Protein AF-A0A420HF75-F1 (afdb_monomer)

pLDDT: mean 73.44, std 20.11, range [29.19, 96.12]

Structure (mmCIF, N/CA/C/O backbone):
data_AF-A0A420HF75-F1
#
_entry.id   AF-A0A420HF75-F1
#
loop_
_atom_site.group_PDB
_atom_site.id
_atom_site.type_symbol
_atom_site.label_atom_id
_atom_site.label_alt_id
_atom_site.label_comp_id
_atom_site.label_asym_id
_atom_site.label_entity_id
_atom_site.label_seq_id
_atom_site.pdbx_PDB_ins_code
_atom_site.Cartn_x
_atom_site.Cartn_y
_atom_site.Cartn_z
_atom_site.occupancy
_atom_site.B_iso_or_equiv
_atom_site.auth_seq_id
_atom_site.auth_comp_id
_atom_site.auth_asym_id
_atom_site.auth_atom_id
_atom_site.pdbx_PDB_model_num
ATOM 1 N N . MET A 1 1 ? 17.056 7.155 -29.546 1.00 29.19 1 MET A N 1
ATOM 2 C CA . MET A 1 1 ? 16.055 6.313 -30.231 1.00 29.19 1 MET A CA 1
ATOM 3 C C . MET A 1 1 ? 15.704 5.132 -29.351 1.00 29.19 1 MET A C 1
ATOM 5 O O . MET A 1 1 ? 16.517 4.229 -29.174 1.00 29.19 1 MET A O 1
ATOM 9 N N . TYR A 1 2 ? 14.489 5.170 -28.803 1.00 43.47 2 TYR A N 1
ATOM 10 C CA . TYR A 1 2 ? 13.746 3.962 -28.470 1.00 43.47 2 TYR A CA 1
ATOM 11 C C . TYR A 1 2 ? 13.801 3.041 -29.688 1.00 43.47 2 TYR A C 1
ATOM 13 O O . TYR A 1 2 ? 13.452 3.440 -30.795 1.00 43.47 2 TYR A O 1
ATOM 21 N N . SER A 1 3 ? 14.352 1.855 -29.504 1.00 33.00 3 SER A N 1
ATOM 22 C CA . SER A 1 3 ? 14.443 0.844 -30.545 1.00 33.00 3 SER A CA 1
ATOM 23 C C . SER A 1 3 ? 14.435 -0.510 -29.860 1.00 33.00 3 SER A C 1
ATOM 25 O O . SER A 1 3 ? 14.738 -0.618 -28.669 1.00 33.00 3 SER A O 1
ATOM 27 N N . ASN A 1 4 ? 14.130 -1.554 -30.616 1.00 34.66 4 ASN A N 1
ATOM 28 C CA . ASN A 1 4 ? 14.151 -2.959 -30.212 1.00 34.66 4 ASN A CA 1
ATOM 29 C C . ASN A 1 4 ? 15.495 -3.457 -29.606 1.00 34.66 4 ASN A C 1
ATOM 31 O O . ASN A 1 4 ? 15.665 -4.653 -29.392 1.00 34.66 4 ASN A O 1
ATOM 35 N N . GLY A 1 5 ? 16.441 -2.568 -29.287 1.00 33.97 5 GLY A N 1
ATOM 36 C CA . GLY A 1 5 ? 17.694 -2.835 -28.593 1.00 33.97 5 GLY A CA 1
ATOM 37 C C . GLY A 1 5 ? 17.603 -2.986 -27.070 1.00 33.97 5 GLY A C 1
ATOM 38 O O . GLY A 1 5 ? 18.490 -3.615 -26.515 1.00 33.97 5 GLY A O 1
ATOM 39 N N . PHE A 1 6 ? 16.573 -2.494 -26.365 1.00 38.62 6 PHE A N 1
ATOM 40 C CA . PHE A 1 6 ? 16.555 -2.566 -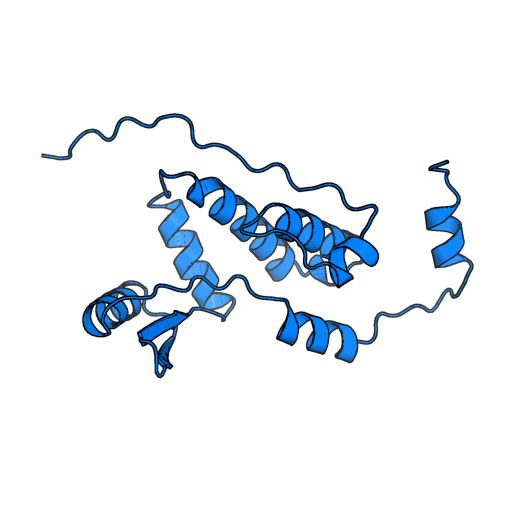24.883 1.00 38.62 6 PHE A CA 1
ATOM 41 C C . PHE A 1 6 ? 16.225 -3.967 -24.330 1.00 38.62 6 PHE A C 1
ATOM 43 O O . PHE A 1 6 ? 16.812 -4.403 -23.343 1.00 38.62 6 PHE A O 1
ATOM 50 N N . ARG A 1 7 ? 15.328 -4.710 -24.996 1.00 36.31 7 ARG A N 1
ATOM 51 C CA . ARG A 1 7 ? 15.017 -6.112 -24.651 1.00 36.31 7 ARG A CA 1
ATOM 52 C C . ARG A 1 7 ? 16.126 -7.075 -25.074 1.00 36.31 7 ARG A C 1
ATOM 54 O O . ARG A 1 7 ? 16.422 -7.990 -24.319 1.00 36.31 7 ARG A O 1
ATOM 61 N N . LYS A 1 8 ? 16.773 -6.823 -26.219 1.00 38.69 8 LYS A N 1
ATOM 62 C CA . LYS A 1 8 ? 17.954 -7.578 -26.656 1.00 38.69 8 LYS A CA 1
ATOM 63 C C . LYS A 1 8 ? 19.139 -7.362 -25.710 1.00 38.69 8 LYS A C 1
ATOM 65 O O . LYS A 1 8 ? 19.681 -8.339 -25.215 1.00 38.69 8 LYS A O 1
ATOM 70 N N . LYS A 1 9 ? 19.439 -6.116 -25.315 1.00 42.12 9 LYS A N 1
ATOM 71 C CA . LYS A 1 9 ? 20.575 -5.813 -24.421 1.00 42.12 9 LYS A CA 1
ATOM 72 C C . LYS A 1 9 ? 20.503 -6.463 -23.037 1.00 42.12 9 LYS A C 1
ATOM 74 O O . LYS A 1 9 ? 21.548 -6.748 -22.470 1.00 42.12 9 LYS A O 1
ATOM 79 N N . LEU A 1 10 ? 19.311 -6.678 -22.476 1.00 40.00 10 LEU A N 1
ATOM 80 C CA . LEU A 1 10 ? 19.166 -7.274 -21.140 1.00 40.00 10 LEU A CA 1
ATOM 81 C C . LEU A 1 10 ? 19.190 -8.810 -21.161 1.00 40.00 10 LEU A C 1
ATOM 83 O O . LEU A 1 10 ? 19.702 -9.408 -20.221 1.00 40.00 10 LEU A O 1
ATOM 87 N N . SER A 1 11 ? 18.698 -9.454 -22.226 1.00 40.94 11 SER A N 1
ATOM 88 C CA . SER A 1 11 ? 18.790 -10.915 -22.386 1.00 40.94 11 SER A CA 1
ATOM 89 C C . SER A 1 11 ? 20.120 -11.380 -22.989 1.00 40.94 11 SER A C 1
ATOM 91 O O . SER A 1 11 ? 20.536 -12.505 -22.739 1.00 40.94 11 SER A O 1
ATOM 93 N N . GLU A 1 12 ? 20.800 -10.531 -23.767 1.00 47.53 12 GLU A N 1
ATOM 94 C CA . GLU A 1 12 ? 22.109 -10.832 -24.371 1.00 47.53 12 GLU A CA 1
ATOM 95 C C . GLU A 1 12 ? 23.262 -10.757 -23.355 1.00 47.53 12 GLU A C 1
ATOM 97 O O . GLU A 1 12 ? 24.320 -11.326 -23.605 1.00 47.53 12 GLU A O 1
ATOM 102 N N . GLN A 1 13 ? 23.079 -10.094 -22.202 1.00 49.44 13 GLN A N 1
ATOM 103 C CA . GLN A 1 13 ? 24.154 -9.901 -21.218 1.00 49.44 13 GLN A CA 1
ATOM 104 C C . GLN A 1 13 ? 24.205 -10.908 -20.068 1.00 49.44 13 GLN A C 1
ATOM 106 O O . GLN A 1 13 ? 25.214 -10.933 -19.369 1.00 49.44 13 GLN A O 1
ATOM 111 N N . ASN A 1 14 ? 23.186 -11.745 -19.867 1.00 42.47 14 ASN A N 1
ATOM 112 C CA . ASN A 1 14 ? 23.315 -12.994 -19.112 1.00 42.47 14 ASN A CA 1
ATOM 113 C C . ASN A 1 14 ? 21.972 -13.744 -19.106 1.00 42.47 14 ASN A C 1
ATOM 115 O O . ASN A 1 14 ? 21.018 -13.258 -18.494 1.00 42.47 14 ASN A O 1
ATOM 119 N N . PRO A 1 15 ? 21.878 -14.950 -19.692 1.00 42.34 15 PRO A N 1
ATOM 120 C CA . PRO A 1 15 ? 20.646 -15.747 -19.678 1.00 42.34 15 PRO A CA 1
ATOM 121 C C . PRO A 1 15 ? 20.241 -16.233 -18.271 1.00 42.34 15 PRO A C 1
ATOM 123 O O . PRO A 1 15 ? 19.152 -16.771 -18.100 1.00 42.34 15 PRO A O 1
ATOM 126 N N . ASN A 1 16 ? 21.080 -15.988 -17.259 1.00 41.28 16 ASN A N 1
ATOM 127 C CA . ASN A 1 16 ? 20.866 -16.350 -15.857 1.00 41.28 16 ASN A CA 1
ATOM 128 C C . ASN A 1 16 ? 20.646 -15.141 -14.927 1.00 41.28 16 ASN A C 1
ATOM 130 O O . ASN A 1 16 ? 20.947 -15.229 -13.736 1.00 41.28 16 ASN A O 1
ATOM 134 N N . TYR A 1 17 ? 20.159 -13.996 -15.423 1.00 46.84 17 TYR A N 1
ATOM 135 C CA . TYR A 1 17 ? 19.894 -12.851 -14.542 1.00 46.84 17 TYR A CA 1
ATOM 136 C C . TYR A 1 17 ? 18.660 -13.095 -13.655 1.00 46.84 17 TYR A C 1
ATOM 138 O O . TYR A 1 17 ? 17.529 -12.740 -13.986 1.00 46.84 17 TYR A O 1
ATOM 146 N N . SER A 1 18 ? 18.905 -13.728 -12.512 1.00 46.44 18 SER A N 1
ATOM 147 C CA . SER A 1 18 ? 17.963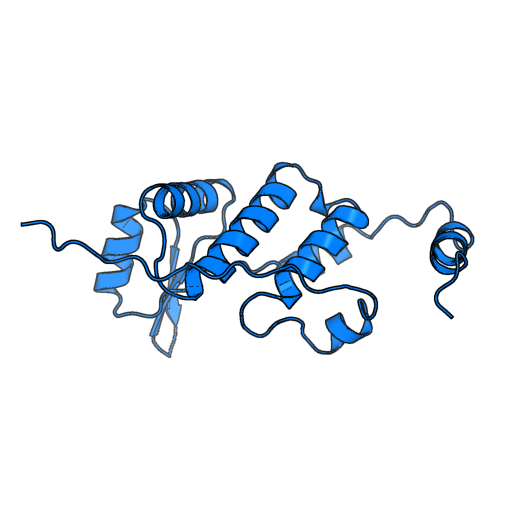 -13.891 -11.411 1.00 46.44 18 SER A CA 1
ATOM 148 C C . SER A 1 18 ? 18.117 -12.703 -10.463 1.00 46.44 18 SER A C 1
ATOM 150 O O . SER A 1 18 ? 19.208 -12.464 -9.939 1.00 46.44 18 SER A O 1
ATOM 152 N N . ILE A 1 19 ? 17.045 -11.928 -10.257 1.00 46.31 19 ILE A N 1
ATOM 153 C CA . ILE A 1 19 ? 17.032 -10.874 -9.234 1.00 46.31 19 ILE A CA 1
ATOM 154 C C . ILE A 1 19 ? 17.334 -11.538 -7.894 1.00 46.31 19 ILE A C 1
ATOM 156 O O . ILE A 1 19 ? 16.639 -12.466 -7.484 1.00 46.31 19 ILE A O 1
ATOM 160 N N . ASN A 1 20 ? 18.370 -11.046 -7.214 1.00 46.12 20 ASN A N 1
ATOM 161 C CA . ASN A 1 20 ? 18.744 -11.550 -5.904 1.00 46.12 20 ASN A CA 1
ATOM 162 C C . ASN A 1 20 ? 17.538 -11.408 -4.948 1.00 46.12 20 ASN A C 1
ATOM 164 O O . ASN A 1 20 ? 17.081 -10.282 -4.723 1.00 46.12 20 ASN A O 1
ATOM 168 N N . PRO A 1 21 ? 17.032 -12.508 -4.362 1.00 41.09 21 PRO A N 1
ATOM 169 C CA . PRO A 1 21 ? 15.897 -12.461 -3.447 1.00 41.09 21 PRO A CA 1
ATOM 170 C C . PRO A 1 21 ? 16.125 -11.528 -2.252 1.00 41.09 21 PRO A C 1
ATOM 172 O O . PRO A 1 21 ? 15.190 -10.870 -1.821 1.00 41.09 21 PRO A O 1
ATOM 175 N N . HIS A 1 22 ? 17.358 -11.385 -1.757 1.00 40.91 22 HIS A N 1
ATOM 176 C CA . HIS A 1 22 ? 17.696 -10.454 -0.675 1.00 40.91 22 HIS A CA 1
ATOM 177 C C . HIS A 1 22 ? 17.693 -8.990 -1.120 1.00 40.91 22 HIS A C 1
ATOM 179 O O . HIS A 1 22 ? 17.349 -8.123 -0.324 1.00 40.91 22 HIS A O 1
ATOM 185 N N . PHE A 1 23 ? 18.025 -8.706 -2.383 1.00 47.38 23 PHE A N 1
ATOM 186 C CA . PHE A 1 23 ? 17.862 -7.363 -2.942 1.00 47.38 23 PHE A CA 1
ATOM 187 C C . PHE A 1 23 ? 16.380 -7.014 -3.064 1.00 47.38 23 PHE A C 1
ATOM 189 O O . PHE A 1 23 ? 15.977 -5.930 -2.665 1.00 47.38 23 PHE A O 1
ATOM 196 N N . LEU A 1 24 ? 15.558 -7.947 -3.552 1.00 39.91 24 LEU A N 1
ATOM 197 C CA . LEU A 1 24 ? 14.112 -7.757 -3.640 1.00 39.91 24 LEU A CA 1
ATOM 198 C C . LEU A 1 24 ? 13.473 -7.603 -2.253 1.00 39.91 24 LEU A C 1
ATOM 200 O O . LEU A 1 24 ? 12.643 -6.720 -2.081 1.00 39.91 24 LEU A O 1
ATOM 204 N N . THR A 1 25 ? 13.888 -8.402 -1.266 1.00 39.69 25 THR A N 1
ATOM 205 C CA . THR A 1 25 ? 13.437 -8.294 0.129 1.00 39.69 25 THR A CA 1
ATOM 206 C C . THR A 1 25 ? 13.896 -6.988 0.771 1.00 39.69 25 THR A C 1
ATOM 208 O O . THR A 1 25 ? 13.075 -6.297 1.350 1.00 39.69 25 THR A O 1
ATOM 211 N N . GLY A 1 26 ? 15.159 -6.582 0.612 1.00 40.31 26 GLY A N 1
ATOM 212 C CA . GLY A 1 26 ? 15.661 -5.314 1.155 1.00 40.31 26 GLY A CA 1
ATOM 213 C C . GLY A 1 26 ? 15.039 -4.086 0.485 1.00 40.31 26 GLY A C 1
ATOM 214 O O . GLY A 1 26 ? 14.702 -3.115 1.156 1.00 40.31 26 GLY A O 1
ATOM 215 N N . PHE A 1 27 ? 14.813 -4.147 -0.829 1.00 41.69 27 PHE A N 1
ATOM 216 C CA . PHE A 1 27 ? 14.062 -3.137 -1.573 1.00 41.69 27 PHE A CA 1
ATOM 217 C C . PHE A 1 27 ? 12.596 -3.104 -1.132 1.00 41.69 27 PHE A C 1
ATOM 219 O O . PHE A 1 27 ? 12.015 -2.034 -0.978 1.00 41.69 27 PHE A O 1
ATOM 226 N N . ALA A 1 28 ? 11.998 -4.267 -0.871 1.00 40.88 28 ALA A N 1
ATOM 227 C CA . ALA A 1 28 ? 10.641 -4.347 -0.372 1.00 40.88 28 ALA A CA 1
ATOM 228 C C . ALA A 1 28 ? 10.512 -3.828 1.070 1.00 40.88 28 ALA A C 1
ATOM 230 O O . ALA A 1 28 ? 9.577 -3.087 1.347 1.00 40.88 28 ALA A O 1
ATOM 231 N N . ASP A 1 29 ? 11.455 -4.135 1.954 1.00 37.56 29 ASP A N 1
ATOM 232 C CA . ASP A 1 29 ? 11.486 -3.641 3.334 1.00 37.56 29 ASP A CA 1
ATOM 233 C C . ASP A 1 29 ? 11.756 -2.129 3.401 1.00 37.56 29 ASP A C 1
ATOM 235 O O . ASP A 1 29 ? 11.241 -1.447 4.288 1.00 37.56 29 ASP A O 1
ATOM 239 N N . ALA A 1 30 ? 12.516 -1.586 2.444 1.00 36.69 30 ALA A N 1
ATOM 240 C CA . ALA A 1 30 ? 12.770 -0.153 2.329 1.00 36.69 30 ALA A CA 1
ATOM 241 C C . ALA A 1 30 ? 11.614 0.615 1.657 1.00 36.69 30 ALA A C 1
ATOM 243 O O . ALA A 1 30 ? 11.325 1.747 2.046 1.00 36.69 30 ALA A O 1
ATOM 244 N N . GLU A 1 31 ? 10.955 0.031 0.647 1.00 36.75 31 GLU A N 1
ATOM 245 C CA . GLU A 1 31 ? 10.099 0.787 -0.281 1.00 36.75 31 GLU A CA 1
ATOM 246 C C . GLU A 1 31 ? 8.710 0.178 -0.566 1.00 36.75 31 GLU A C 1
ATOM 248 O O . GLU A 1 31 ? 7.855 0.863 -1.140 1.00 36.75 31 GLU A O 1
ATOM 253 N N . SER A 1 32 ? 8.404 -1.047 -0.109 1.00 36.12 32 SER A N 1
ATOM 254 C CA . SER A 1 32 ? 7.035 -1.606 -0.139 1.00 36.12 32 SER A CA 1
ATOM 255 C C . SER A 1 32 ? 6.205 -1.021 0.988 1.00 36.12 32 SER A C 1
ATOM 257 O O . SER A 1 32 ? 5.893 -1.662 1.988 1.00 36.12 32 SER A O 1
ATOM 259 N N . SER A 1 33 ? 5.814 0.229 0.820 1.00 42.09 33 SER A N 1
ATOM 260 C CA . SER A 1 33 ? 4.914 0.881 1.746 1.00 42.09 33 SER A CA 1
ATOM 261 C C . SER A 1 33 ? 3.701 1.384 0.991 1.00 42.09 33 SER A C 1
ATOM 263 O O . SER A 1 33 ? 3.691 2.463 0.401 1.00 42.09 33 SER A O 1
ATOM 265 N N . PHE A 1 34 ? 2.639 0.589 1.055 1.00 48.50 34 PHE A N 1
ATOM 266 C CA . PHE A 1 34 ? 1.300 1.147 1.052 1.00 48.50 34 PHE A CA 1
ATOM 267 C C . PHE A 1 34 ? 0.857 1.287 2.494 1.00 48.50 34 PHE A C 1
ATOM 269 O O . PHE A 1 34 ? 0.102 0.484 3.038 1.00 48.50 34 PHE A O 1
ATOM 276 N N . VAL A 1 35 ? 1.412 2.293 3.149 1.00 50.62 35 VAL A N 1
ATOM 277 C CA . VAL A 1 35 ? 1.031 2.617 4.510 1.00 50.62 35 VAL A CA 1
ATOM 278 C C . VAL A 1 35 ? -0.188 3.523 4.453 1.00 50.62 35 VAL A C 1
ATOM 280 O O . VAL A 1 35 ? -0.107 4.699 4.100 1.00 50.62 35 VAL A O 1
ATOM 283 N N . LEU A 1 36 ? -1.336 2.968 4.840 1.00 49.72 36 LEU A N 1
ATOM 284 C CA . LEU A 1 36 ? -2.401 3.785 5.398 1.00 49.72 36 LEU A CA 1
ATOM 285 C C . LEU A 1 36 ? -1.961 4.158 6.816 1.00 49.72 36 LEU A C 1
ATOM 287 O O . LEU A 1 36 ? -2.109 3.353 7.731 1.00 49.72 36 LEU A O 1
ATOM 291 N N . SER A 1 37 ? -1.374 5.345 6.969 1.00 56.94 37 SER A N 1
ATOM 292 C CA . SER A 1 37 ? -1.109 5.943 8.279 1.00 56.94 37 SER A CA 1
ATOM 293 C C . SER A 1 37 ? -2.163 7.004 8.560 1.00 56.94 37 SER A C 1
ATOM 295 O O . SER A 1 37 ? -2.413 7.893 7.740 1.00 56.94 37 SER A O 1
ATOM 297 N N . ILE A 1 38 ? -2.813 6.878 9.712 1.00 58.28 38 ILE A N 1
ATOM 298 C CA . ILE A 1 38 ? -3.717 7.889 10.251 1.00 58.28 38 ILE A CA 1
ATOM 299 C C . ILE A 1 38 ? -3.051 8.436 11.506 1.00 58.28 38 ILE A C 1
ATOM 301 O O . ILE A 1 38 ? -2.867 7.701 12.476 1.00 58.28 38 ILE A O 1
ATOM 305 N N . THR A 1 39 ? -2.712 9.723 11.481 1.00 64.12 39 THR A N 1
ATOM 306 C CA . THR A 1 39 ? -2.198 10.442 12.649 1.00 64.12 39 THR A CA 1
ATOM 307 C C . THR A 1 39 ? -3.348 11.186 13.314 1.00 64.12 39 THR A C 1
ATOM 309 O O . THR A 1 39 ? -3.881 12.155 12.766 1.00 64.12 39 THR A O 1
ATOM 312 N N . LYS A 1 40 ? -3.770 10.705 14.483 1.00 63.41 40 LYS A N 1
ATOM 313 C CA . LYS A 1 40 ? -4.813 11.304 15.329 1.00 63.41 40 LYS A CA 1
ATOM 314 C C . LYS A 1 40 ? -4.487 11.052 16.800 1.00 63.41 40 LYS A C 1
ATOM 316 O O . LYS A 1 40 ? -3.532 10.347 17.114 1.00 63.41 40 LYS A O 1
ATOM 321 N N . ASN A 1 41 ? -5.290 11.634 17.693 1.00 73.88 41 ASN A N 1
ATOM 322 C CA . ASN A 1 41 ? -5.258 11.270 19.106 1.00 73.88 41 ASN A CA 1
ATOM 323 C C . ASN A 1 41 ? -5.458 9.749 19.251 1.00 73.88 41 ASN A C 1
ATOM 325 O O . ASN A 1 41 ? -6.285 9.165 18.542 1.00 73.88 41 ASN A O 1
ATOM 329 N N . LEU A 1 42 ? -4.697 9.141 20.163 1.00 82.50 42 LEU A N 1
ATOM 330 C CA . LEU A 1 42 ? -4.677 7.707 20.441 1.00 82.50 42 LEU A CA 1
ATOM 331 C C . LEU A 1 42 ? -6.080 7.098 20.567 1.00 82.50 42 LEU A C 1
ATOM 333 O O . LEU A 1 42 ? -6.343 6.079 19.937 1.00 82.50 42 LEU A O 1
ATOM 337 N N . PHE A 1 43 ? -6.998 7.770 21.267 1.00 82.62 43 PHE A N 1
ATOM 338 C CA . PHE A 1 43 ? -8.374 7.300 21.452 1.00 82.62 43 PHE A CA 1
ATOM 339 C C . PHE A 1 43 ? -9.084 7.023 20.118 1.00 82.62 43 PHE A C 1
ATOM 341 O O . PHE A 1 43 ? -9.687 5.973 19.918 1.00 82.62 43 PHE A O 1
ATOM 348 N N . VAL A 1 44 ? -8.967 7.934 19.148 1.00 78.88 44 VAL A N 1
ATOM 349 C CA . VAL A 1 44 ? -9.595 7.766 17.826 1.00 78.88 44 VAL A CA 1
ATOM 350 C C . VAL A 1 44 ? -8.959 6.604 17.063 1.00 78.88 44 VAL A C 1
ATOM 352 O O . VAL A 1 44 ? -9.652 5.857 16.374 1.00 78.88 44 VAL A O 1
ATOM 355 N N . LEU A 1 45 ? -7.642 6.434 17.182 1.00 79.00 45 LEU A N 1
ATOM 356 C CA . LEU A 1 45 ? -6.927 5.346 16.517 1.00 79.00 45 LEU A CA 1
ATOM 357 C C . LEU A 1 45 ? -7.301 3.981 17.095 1.00 79.00 45 LEU A C 1
ATOM 359 O O . LEU A 1 45 ? -7.419 3.019 16.337 1.00 79.00 45 LEU A O 1
ATOM 363 N N . GLU A 1 46 ? -7.532 3.899 18.404 1.00 85.44 46 GLU A N 1
ATOM 364 C CA . GLU A 1 46 ? -8.048 2.694 19.055 1.00 85.44 46 GLU A CA 1
ATOM 365 C C . GLU A 1 46 ? -9.441 2.340 18.541 1.00 85.44 46 GLU A C 1
ATOM 367 O O . GLU A 1 46 ? -9.666 1.193 18.158 1.00 85.44 46 GLU A O 1
ATOM 372 N N . GLN A 1 47 ? -10.338 3.321 18.405 1.00 80.81 47 GLN A N 1
ATOM 373 C CA . GLN A 1 47 ? -11.669 3.092 17.833 1.00 80.81 47 GLN A CA 1
ATOM 374 C C . GLN A 1 47 ? -11.597 2.582 16.387 1.00 80.81 47 GLN A C 1
ATOM 376 O O . GLN A 1 47 ? -12.295 1.631 16.038 1.00 80.81 47 GLN A O 1
ATOM 381 N N . ILE A 1 48 ? -10.719 3.152 15.554 1.00 78.94 48 ILE A N 1
ATOM 382 C CA . ILE A 1 48 ? -10.513 2.695 14.169 1.00 78.94 48 ILE A CA 1
ATOM 383 C C . ILE A 1 48 ? -9.968 1.265 14.140 1.00 78.94 48 ILE A C 1
ATOM 385 O O . ILE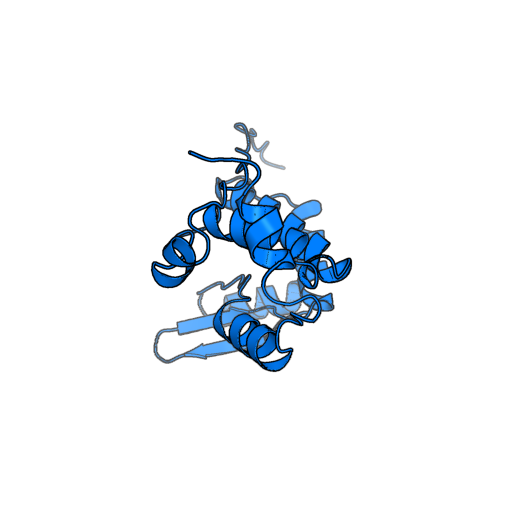 A 1 48 ? -10.474 0.425 13.394 1.00 78.94 48 ILE A O 1
ATOM 389 N N . LYS A 1 49 ? -8.950 0.971 14.957 1.00 84.19 49 LYS A N 1
ATOM 390 C CA . LYS A 1 49 ? -8.369 -0.370 15.062 1.00 84.19 49 LYS A CA 1
ATOM 391 C C . LYS A 1 49 ? -9.420 -1.390 15.504 1.00 84.19 49 LYS A C 1
ATOM 393 O O . LYS A 1 49 ? -9.486 -2.464 14.916 1.00 84.19 49 LYS A O 1
ATOM 398 N N . ASN A 1 50 ? -10.231 -1.056 16.507 1.00 88.50 50 ASN A N 1
ATOM 399 C CA . ASN A 1 50 ? -11.285 -1.926 17.026 1.00 88.50 50 ASN A CA 1
ATOM 400 C C . ASN A 1 50 ? -12.379 -2.162 15.978 1.00 88.50 50 ASN A C 1
ATOM 402 O O . ASN A 1 50 ? -12.793 -3.299 15.780 1.00 88.50 50 ASN A O 1
ATOM 406 N N . PHE A 1 51 ? -12.790 -1.115 15.259 1.00 85.19 51 PHE A N 1
ATOM 407 C CA . PHE A 1 51 ? -13.777 -1.211 14.185 1.00 85.19 51 PHE A CA 1
ATOM 408 C C . PHE A 1 51 ? -13.302 -2.096 13.022 1.00 85.19 51 PHE A C 1
ATOM 410 O O . PHE A 1 51 ? -14.056 -2.933 12.534 1.00 85.19 51 PHE A O 1
ATOM 417 N N . LEU A 1 52 ? -12.051 -1.933 12.579 1.00 79.50 52 LEU A N 1
ATOM 418 C CA . LEU A 1 52 ? -11.488 -2.726 11.482 1.00 79.50 52 LEU A CA 1
ATOM 419 C C . LEU A 1 52 ? -11.017 -4.120 11.928 1.00 79.50 52 LEU A C 1
ATOM 421 O O . LEU A 1 52 ? -10.809 -4.990 11.087 1.00 79.50 52 LEU A O 1
ATOM 425 N N . GLY A 1 53 ? -10.788 -4.336 13.225 1.00 90.69 53 GLY A N 1
ATOM 426 C CA . GLY A 1 53 ? -10.311 -5.603 13.790 1.00 90.69 53 GLY A CA 1
ATOM 427 C C . GLY A 1 53 ? -8.888 -6.004 13.372 1.00 90.69 53 GLY A C 1
ATOM 428 O O . GLY A 1 53 ? -8.458 -7.127 13.632 1.00 90.69 53 GLY A O 1
ATOM 429 N N . VAL A 1 54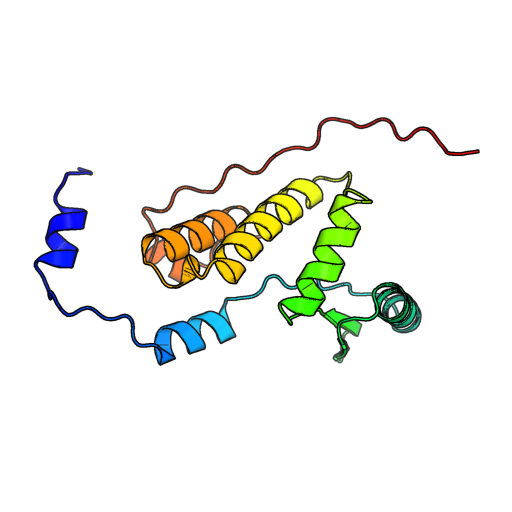 ? -8.140 -5.116 12.709 1.00 89.94 54 VAL A N 1
ATOM 430 C CA . VAL A 1 54 ? -6.801 -5.387 12.159 1.00 89.94 54 VAL A CA 1
ATOM 431 C C . VAL A 1 54 ? -5.843 -4.228 12.424 1.00 89.94 54 VAL A C 1
ATOM 433 O O . VAL A 1 54 ? -6.261 -3.131 12.783 1.00 89.94 54 VAL A O 1
ATOM 436 N N . GLY A 1 55 ? -4.545 -4.450 12.208 1.00 86.81 55 GLY A N 1
ATOM 437 C CA . GLY A 1 55 ? -3.516 -3.412 12.314 1.00 86.81 55 GLY A CA 1
ATOM 438 C C . GLY A 1 55 ? -2.951 -3.210 13.719 1.00 86.81 55 GLY A C 1
ATOM 439 O O . GLY A 1 55 ? -3.327 -3.875 14.686 1.00 86.81 55 GLY A O 1
ATOM 440 N N . LYS A 1 56 ? -1.988 -2.295 13.814 1.00 89.44 56 LYS A N 1
ATOM 441 C CA . LYS A 1 56 ? -1.277 -1.948 15.048 1.00 89.44 56 LYS A CA 1
ATOM 442 C C . LYS A 1 56 ? -1.168 -0.434 15.175 1.00 89.44 56 LYS A C 1
ATOM 444 O O . LYS A 1 56 ? -1.118 0.269 14.168 1.00 89.44 56 LYS A O 1
ATOM 449 N N . ILE A 1 57 ? -1.134 0.044 16.414 1.00 87.38 57 ILE A N 1
ATOM 450 C CA . ILE A 1 57 ? -0.879 1.449 16.726 1.00 87.38 57 ILE A CA 1
ATOM 451 C C . ILE A 1 57 ? 0.567 1.566 17.191 1.00 87.38 57 ILE A C 1
ATOM 453 O O . ILE A 1 57 ? 1.031 0.753 17.989 1.00 87.38 57 ILE A O 1
ATOM 457 N N . TYR A 1 58 ? 1.259 2.569 16.671 1.00 87.12 58 TYR A N 1
ATOM 458 C CA . TYR A 1 58 ? 2.623 2.920 17.019 1.00 87.12 58 TYR A CA 1
ATOM 459 C C . TYR A 1 58 ? 2.604 4.316 17.623 1.00 87.12 58 TYR A C 1
ATOM 461 O O . TYR A 1 58 ? 2.202 5.274 16.964 1.00 87.12 58 TYR A O 1
ATOM 469 N N . VAL A 1 59 ? 3.014 4.423 18.881 1.00 87.88 59 VAL A N 1
ATOM 470 C CA . VAL A 1 59 ? 3.180 5.713 19.551 1.00 87.88 59 VAL A CA 1
ATOM 471 C C . VAL A 1 59 ? 4.587 6.217 19.248 1.00 87.88 59 VAL A C 1
ATOM 473 O O . VAL A 1 59 ? 5.556 5.468 19.356 1.00 87.88 59 VAL A O 1
ATOM 476 N N . THR A 1 60 ? 4.691 7.469 18.825 1.00 82.25 60 THR A N 1
ATOM 477 C CA . THR A 1 60 ? 5.942 8.147 18.493 1.00 82.25 60 THR A CA 1
ATOM 478 C C . THR A 1 60 ? 6.061 9.429 19.311 1.00 82.25 60 THR A C 1
ATOM 480 O O . THR A 1 60 ? 5.097 9.901 19.911 1.00 82.25 60 THR A O 1
ATOM 483 N N . ASN A 1 61 ? 7.243 10.042 19.294 1.00 80.56 61 ASN A N 1
ATOM 484 C CA . ASN A 1 61 ? 7.489 11.297 20.011 1.00 80.56 61 ASN A CA 1
ATOM 485 C C . ASN A 1 61 ? 6.644 12.471 19.479 1.00 80.56 61 ASN A C 1
ATOM 487 O O . ASN A 1 61 ? 6.513 13.485 20.153 1.00 80.56 61 ASN A O 1
ATOM 491 N N . VAL A 1 62 ? 6.091 12.345 18.267 1.00 78.69 62 VAL A N 1
ATOM 492 C CA . VAL A 1 62 ? 5.323 13.394 17.576 1.00 78.69 62 VAL A CA 1
ATOM 493 C C . VAL A 1 62 ? 3.832 13.065 17.447 1.00 78.69 62 VAL A C 1
ATOM 495 O O . VAL A 1 62 ? 3.074 13.858 16.894 1.00 78.69 62 VAL A O 1
ATOM 498 N N . GLY A 1 63 ? 3.385 11.906 17.942 1.00 81.31 63 GLY A N 1
ATOM 499 C CA . GLY A 1 63 ? 1.982 11.512 17.886 1.00 81.31 63 GLY A CA 1
ATOM 500 C C . GLY A 1 63 ? 1.772 10.004 17.927 1.00 81.31 63 GLY A C 1
ATOM 501 O O . GLY A 1 63 ? 2.565 9.245 18.468 1.00 81.31 63 GLY A O 1
ATOM 502 N N . SER A 1 64 ? 0.657 9.545 17.374 1.00 83.38 64 SER A N 1
ATOM 503 C CA . SER A 1 64 ? 0.353 8.120 17.248 1.00 83.38 64 SER A CA 1
ATOM 504 C C . SER A 1 64 ? -0.064 7.808 15.821 1.00 83.38 64 SER A C 1
ATOM 506 O O . SER A 1 64 ? -0.694 8.631 15.158 1.00 83.38 64 SER A O 1
ATOM 508 N N . GLU A 1 65 ? 0.291 6.618 15.352 1.00 84.62 65 GLU A N 1
ATOM 509 C CA . GLU A 1 65 ? 0.016 6.159 13.998 1.00 84.62 65 GLU A CA 1
ATOM 510 C C . GLU A 1 65 ? -0.642 4.784 14.014 1.00 84.62 65 GLU A C 1
ATOM 512 O O . GLU A 1 65 ? -0.089 3.824 14.548 1.00 84.62 65 GLU A O 1
ATOM 517 N N . TYR A 1 66 ? -1.801 4.665 13.372 1.00 81.44 66 TYR A N 1
ATOM 518 C CA . TYR A 1 66 ? -2.397 3.369 13.056 1.00 81.44 66 TYR A CA 1
ATOM 519 C C . TYR A 1 66 ? -1.869 2.869 11.712 1.00 81.44 66 TYR A C 1
ATOM 521 O O . TYR A 1 66 ? -1.944 3.601 10.727 1.00 81.44 66 TYR A O 1
ATOM 529 N N . ARG A 1 67 ? -1.346 1.636 11.663 1.00 86.19 67 ARG A N 1
ATOM 530 C CA . ARG A 1 67 ? -0.782 1.030 10.448 1.00 86.19 67 ARG A CA 1
ATOM 531 C C . ARG A 1 67 ? -1.270 -0.410 10.245 1.00 86.19 67 ARG A C 1
ATOM 533 O O . ARG A 1 67 ? -1.358 -1.197 11.194 1.00 86.19 67 ARG A O 1
ATOM 540 N N . VAL A 1 68 ? -1.522 -0.780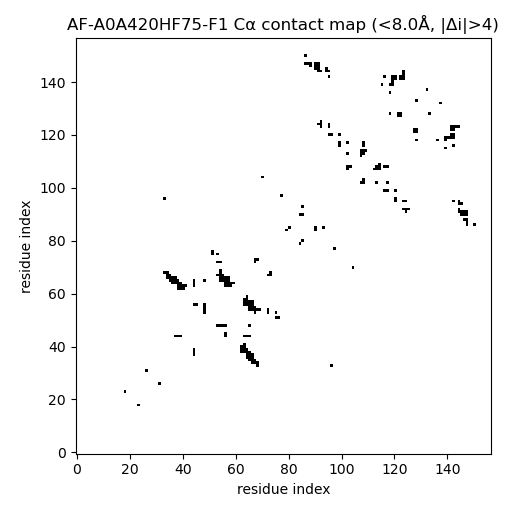 8.988 1.00 83.06 68 VAL A N 1
ATOM 541 C CA . VAL A 1 68 ? -1.897 -2.139 8.558 1.00 83.06 68 VAL A CA 1
ATOM 542 C C . VAL A 1 68 ? -0.911 -2.612 7.493 1.00 83.06 68 VAL A C 1
ATOM 544 O O . VAL A 1 68 ? -0.784 -1.973 6.456 1.00 83.06 68 VAL A O 1
ATOM 547 N N . PHE A 1 69 ? -0.229 -3.733 7.742 1.00 84.19 69 PHE A N 1
ATOM 548 C CA . PHE A 1 69 ? 0.816 -4.255 6.844 1.00 84.19 69 PHE A CA 1
ATOM 549 C C . PHE A 1 69 ? 0.544 -5.667 6.320 1.00 84.19 69 PHE A C 1
ATOM 551 O O . PHE A 1 69 ? 1.059 -6.054 5.276 1.00 84.19 69 PHE A O 1
ATOM 558 N N . SER A 1 70 ? -0.236 -6.476 7.044 1.00 87.38 70 SER A N 1
ATOM 559 C CA . SER A 1 70 ? -0.456 -7.868 6.649 1.00 87.38 70 SER A CA 1
ATOM 560 C C . SER A 1 70 ? -1.382 -7.948 5.438 1.00 87.38 70 SER A C 1
ATOM 562 O O . SER A 1 70 ? -2.384 -7.242 5.379 1.00 87.38 70 SER A O 1
ATOM 564 N N . ILE A 1 71 ? -1.109 -8.866 4.507 1.00 88.44 71 ILE A N 1
ATOM 565 C CA . ILE A 1 71 ? -1.954 -9.086 3.315 1.00 88.44 71 ILE A CA 1
ATOM 566 C C . ILE A 1 71 ? -3.420 -9.337 3.706 1.00 88.44 71 ILE A C 1
ATOM 568 O O . ILE A 1 71 ? -4.336 -8.812 3.071 1.00 88.44 71 ILE A O 1
ATOM 572 N N . LYS A 1 72 ? -3.642 -10.104 4.784 1.00 92.75 72 LYS A N 1
ATOM 573 C CA . LYS A 1 72 ? -4.979 -10.359 5.339 1.00 92.75 72 LYS A CA 1
ATOM 574 C C . LYS A 1 72 ? -5.621 -9.084 5.895 1.00 92.75 72 LYS A C 1
ATOM 576 O O . LYS A 1 72 ? -6.787 -8.833 5.626 1.00 92.75 72 LYS A O 1
ATOM 581 N N . GLY A 1 73 ? -4.868 -8.266 6.632 1.00 90.00 73 GLY A N 1
ATOM 582 C CA . GLY A 1 73 ? -5.373 -7.003 7.174 1.00 90.00 73 GLY A CA 1
ATOM 583 C C . GLY A 1 73 ? -5.682 -5.978 6.086 1.00 90.00 73 GLY A C 1
ATOM 584 O O . GLY A 1 73 ? -6.719 -5.327 6.132 1.00 90.00 73 GLY A O 1
ATOM 585 N N . LEU A 1 74 ? -4.828 -5.882 5.067 1.00 88.81 74 LEU A N 1
ATOM 586 C CA . LEU A 1 74 ? -5.055 -5.013 3.916 1.00 88.81 74 LEU A CA 1
ATOM 587 C C . LEU A 1 74 ? -6.334 -5.391 3.170 1.00 88.81 74 LEU A C 1
ATOM 589 O O . LEU A 1 74 ? -7.064 -4.493 2.765 1.00 88.81 74 LEU A O 1
ATOM 593 N N . LYS A 1 75 ? -6.661 -6.687 3.058 1.00 93.94 75 LYS A N 1
ATOM 594 C CA . LYS A 1 75 ? -7.945 -7.116 2.489 1.00 93.94 75 LYS A CA 1
ATOM 595 C C . LYS A 1 75 ? -9.135 -6.502 3.228 1.00 93.94 75 LYS A C 1
ATOM 597 O O . LYS A 1 75 ? -10.006 -5.941 2.579 1.00 93.94 75 LYS A O 1
ATOM 602 N N . VAL A 1 76 ? -9.140 -6.546 4.561 1.00 92.12 76 VAL A N 1
ATOM 603 C CA . VAL A 1 76 ? -10.227 -5.969 5.373 1.00 92.12 76 VAL A CA 1
ATOM 604 C C . VAL A 1 76 ? -10.382 -4.468 5.106 1.00 92.12 76 VAL A C 1
ATOM 606 O O . VAL A 1 76 ? -11.494 -3.977 4.926 1.00 92.12 76 VAL A O 1
ATOM 609 N N . VAL A 1 77 ? -9.265 -3.741 5.018 1.00 85.25 77 VAL A N 1
ATOM 610 C CA . VAL A 1 77 ? -9.265 -2.303 4.704 1.00 85.25 77 VAL A CA 1
ATOM 611 C C . VAL A 1 77 ? -9.789 -2.035 3.288 1.00 85.25 77 VAL A C 1
ATOM 613 O O . VAL A 1 77 ? -10.586 -1.119 3.088 1.00 85.25 77 VAL A O 1
ATOM 616 N N . LEU A 1 78 ? -9.355 -2.823 2.301 1.00 88.81 78 LEU A N 1
ATOM 617 C CA . LEU A 1 78 ? -9.797 -2.679 0.914 1.00 88.81 78 LEU A CA 1
ATOM 618 C C . LEU A 1 78 ? -11.291 -2.977 0.761 1.00 88.81 78 LEU A C 1
ATOM 620 O O . LEU A 1 78 ? -11.976 -2.189 0.116 1.00 88.81 78 LEU A O 1
ATOM 624 N N . ASP A 1 79 ? -11.785 -4.042 1.398 1.00 90.12 79 ASP A N 1
ATOM 625 C CA . ASP A 1 79 ? -13.199 -4.432 1.392 1.00 90.12 79 ASP A CA 1
ATOM 626 C C . ASP A 1 79 ? -14.076 -3.338 2.034 1.00 90.12 79 ASP A C 1
ATOM 628 O O . ASP A 1 79 ? -15.166 -3.036 1.544 1.00 90.12 79 ASP A O 1
ATOM 632 N N . HIS A 1 80 ? -13.587 -2.682 3.097 1.00 85.12 80 HIS A N 1
ATOM 633 C CA . HIS A 1 80 ? -14.271 -1.534 3.696 1.00 85.12 80 HIS A CA 1
ATOM 634 C C . HIS A 1 80 ? -14.412 -0.376 2.702 1.00 85.12 80 HIS A C 1
ATOM 636 O O . HIS A 1 80 ? -15.513 0.140 2.527 1.00 85.12 80 HIS A O 1
ATOM 642 N N . PHE A 1 81 ? -13.330 0.021 2.028 1.00 82.88 81 PHE A N 1
ATOM 643 C CA . PHE A 1 81 ? -13.374 1.124 1.061 1.00 82.88 81 PHE A CA 1
ATOM 644 C C . PHE A 1 81 ? -14.040 0.758 -0.272 1.00 82.88 81 PHE A C 1
ATOM 646 O O . PHE A 1 81 ? -14.454 1.659 -0.994 1.00 82.88 81 PHE A O 1
ATOM 653 N N . ASP A 1 82 ? -14.207 -0.525 -0.590 1.00 85.06 82 ASP A N 1
ATOM 654 C CA . ASP A 1 82 ? -15.076 -0.959 -1.688 1.00 85.06 82 ASP A CA 1
ATOM 655 C C . ASP A 1 82 ? -16.551 -0.738 -1.338 1.00 85.06 82 ASP A C 1
ATOM 657 O O . ASP A 1 82 ? -17.323 -0.246 -2.160 1.00 85.06 82 ASP A O 1
ATOM 661 N N . LYS A 1 83 ? -16.938 -1.063 -0.097 1.00 84.62 83 LYS A N 1
ATOM 662 C CA . LYS A 1 83 ? -18.306 -0.876 0.402 1.00 84.62 83 LYS A CA 1
ATOM 663 C C . LYS A 1 83 ? -18.631 0.587 0.714 1.00 84.62 83 LYS A C 1
ATOM 665 O O . LYS A 1 83 ? -19.763 1.017 0.510 1.00 84.62 83 LYS A O 1
ATOM 670 N N . PHE A 1 84 ? -17.648 1.347 1.191 1.00 78.81 84 PHE A N 1
ATOM 671 C CA . PHE A 1 84 ? -17.765 2.757 1.566 1.00 78.81 84 PHE A CA 1
ATOM 672 C C . PHE A 1 84 ? -16.694 3.595 0.843 1.00 78.81 84 PHE A C 1
ATOM 674 O O . PHE A 1 84 ? -15.675 3.970 1.433 1.00 78.81 84 PHE A O 1
ATOM 681 N N . PRO A 1 85 ? -16.889 3.883 -0.458 1.00 78.12 85 PRO A N 1
ATOM 682 C CA . PRO A 1 85 ? -15.851 4.479 -1.292 1.00 78.12 85 PRO A CA 1
ATOM 683 C C . PRO A 1 85 ? -15.461 5.899 -0.889 1.00 78.12 85 PRO A C 1
ATOM 685 O O . PRO A 1 85 ? -16.304 6.793 -0.822 1.00 78.12 85 PRO A O 1
ATOM 688 N N . LEU A 1 86 ? -14.154 6.150 -0.775 1.00 76.31 86 LEU A N 1
ATOM 689 C CA . LEU A 1 86 ? -13.590 7.492 -0.574 1.00 76.31 86 LEU A CA 1
ATOM 690 C C . LEU A 1 86 ? -14.091 8.466 -1.644 1.00 76.31 86 LEU A C 1
ATOM 692 O O . LEU A 1 86 ? -14.098 8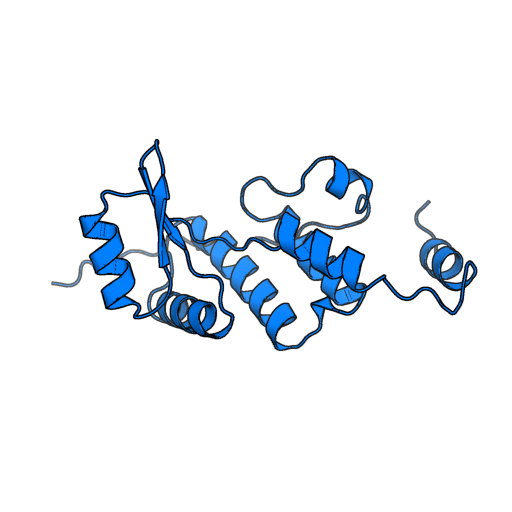.114 -2.818 1.00 76.31 86 LEU A O 1
ATOM 696 N N . ILE A 1 87 ? -14.500 9.676 -1.263 1.00 75.69 87 ILE A N 1
ATOM 697 C CA . ILE A 1 87 ? -15.126 10.649 -2.184 1.00 75.69 87 ILE A CA 1
ATOM 698 C C . ILE A 1 87 ? -14.120 11.689 -2.692 1.00 75.69 87 ILE A C 1
ATOM 700 O O . ILE A 1 87 ? -14.231 12.171 -3.814 1.00 75.69 87 ILE A O 1
ATOM 704 N N . SER A 1 88 ? -13.112 12.017 -1.884 1.00 75.62 88 SER A N 1
ATOM 705 C CA . SER A 1 88 ? -12.100 13.006 -2.248 1.00 75.62 88 SER A CA 1
ATOM 706 C C . SER A 1 88 ? -11.143 12.486 -3.322 1.00 75.62 88 SER A C 1
ATOM 708 O O . SER A 1 88 ? -11.170 11.317 -3.715 1.00 75.62 88 SER A O 1
ATOM 710 N N . GLN A 1 89 ? -10.195 13.336 -3.730 1.00 75.62 89 GLN A N 1
ATOM 711 C CA . GLN A 1 89 ? -9.109 12.938 -4.628 1.00 75.62 89 GLN A CA 1
ATOM 712 C C . GLN A 1 89 ? -8.331 11.711 -4.125 1.00 75.62 89 GLN A C 1
ATOM 714 O O . GLN A 1 89 ? -7.742 11.014 -4.944 1.00 75.62 89 GLN A O 1
ATOM 719 N N . LYS A 1 90 ? -8.371 11.397 -2.820 1.00 76.75 90 LYS A N 1
ATOM 720 C CA . LYS A 1 90 ? -7.758 10.194 -2.233 1.00 76.75 90 LYS A CA 1
ATOM 721 C C . LYS A 1 90 ? -8.300 8.885 -2.825 1.00 76.75 90 LYS A C 1
ATOM 723 O O . LYS A 1 90 ? -7.622 7.864 -2.754 1.00 76.75 90 LYS A O 1
ATOM 728 N N . TYR A 1 91 ? -9.478 8.907 -3.454 1.00 81.88 91 TYR A N 1
ATOM 729 C CA . TYR A 1 91 ? -9.992 7.767 -4.214 1.00 81.88 91 TYR A CA 1
ATOM 730 C C . TYR A 1 91 ? -9.007 7.284 -5.285 1.00 81.88 91 TYR A C 1
ATOM 732 O O . TYR A 1 91 ? -8.819 6.081 -5.429 1.00 81.88 91 TYR A O 1
ATOM 740 N N . GLY A 1 92 ? -8.343 8.204 -5.994 1.00 84.31 92 GLY A N 1
ATOM 741 C CA . GLY A 1 92 ? -7.360 7.841 -7.014 1.00 84.31 92 GLY A CA 1
ATOM 742 C C . GLY A 1 92 ? -6.191 7.045 -6.433 1.00 84.31 92 GLY A C 1
ATOM 743 O O . GLY A 1 92 ? -5.780 6.041 -7.010 1.00 84.31 92 GLY A O 1
ATOM 744 N N . ASP A 1 93 ? -5.714 7.437 -5.251 1.00 83.69 93 ASP A N 1
ATOM 745 C CA . ASP A 1 93 ? -4.619 6.744 -4.564 1.00 83.69 93 ASP A CA 1
ATOM 746 C C . ASP A 1 93 ? -5.070 5.380 -4.035 1.00 83.69 93 ASP A C 1
ATOM 748 O O . ASP A 1 93 ? -4.349 4.396 -4.176 1.00 83.69 93 ASP A O 1
ATOM 752 N N . TYR A 1 94 ? -6.288 5.298 -3.491 1.00 84.81 94 TYR A N 1
ATOM 753 C CA . TYR A 1 94 ? -6.901 4.031 -3.089 1.00 84.81 94 TYR A CA 1
ATOM 754 C C . TYR A 1 94 ? -7.051 3.066 -4.271 1.00 84.81 94 TYR A C 1
ATOM 756 O O . TYR A 1 94 ? -6.699 1.894 -4.160 1.00 84.81 94 TYR A O 1
ATOM 764 N N . PHE A 1 95 ? -7.537 3.553 -5.412 1.00 90.06 95 PHE A N 1
ATOM 765 C CA . PHE A 1 95 ? -7.733 2.737 -6.604 1.00 90.06 95 PHE A CA 1
ATOM 766 C C . PHE A 1 95 ? -6.410 2.151 -7.108 1.00 90.06 95 PHE A C 1
ATOM 768 O O . PHE A 1 95 ? -6.309 0.955 -7.383 1.00 90.06 95 PHE A O 1
ATOM 775 N N . LEU A 1 96 ? -5.373 2.985 -7.187 1.00 91.88 96 LEU A N 1
ATOM 776 C CA . LEU A 1 96 ? -4.032 2.553 -7.569 1.00 91.88 96 LEU A CA 1
ATOM 777 C C . LEU A 1 96 ? -3.428 1.596 -6.527 1.00 91.88 96 LEU A C 1
ATOM 779 O O . LEU A 1 96 ? -2.826 0.586 -6.891 1.00 91.88 96 LEU A O 1
ATOM 783 N N . PHE A 1 97 ? -3.652 1.850 -5.236 1.00 90.94 97 PHE A N 1
ATOM 784 C CA . PHE A 1 97 ? -3.238 0.941 -4.171 1.00 90.94 97 PHE A CA 1
ATOM 785 C C . PHE A 1 97 ? -3.898 -0.440 -4.301 1.00 90.94 97 PHE A C 1
ATOM 787 O O . PHE A 1 97 ? -3.216 -1.462 -4.215 1.00 90.94 97 PHE A O 1
ATOM 794 N N . LYS A 1 98 ? -5.204 -0.492 -4.573 1.00 93.56 98 LYS A N 1
ATOM 795 C CA . LYS A 1 98 ? -5.934 -1.747 -4.787 1.00 93.56 98 LYS A CA 1
ATOM 796 C C . LYS A 1 98 ? -5.357 -2.550 -5.958 1.00 93.56 98 LYS A C 1
ATOM 798 O O . LYS A 1 98 ? -5.210 -3.765 -5.840 1.00 93.56 98 LYS A O 1
ATOM 803 N N . GLN A 1 99 ? -4.965 -1.892 -7.052 1.00 95.00 99 GLN A N 1
ATOM 804 C CA . GLN A 1 99 ? -4.288 -2.561 -8.171 1.00 95.00 99 GLN A CA 1
ATOM 805 C C . GLN A 1 99 ? -2.935 -3.150 -7.758 1.00 95.00 99 GLN A C 1
ATOM 807 O O . GLN A 1 99 ? -2.615 -4.285 -8.103 1.00 95.00 99 GLN A O 1
ATOM 812 N N . ALA A 1 100 ? -2.145 -2.418 -6.973 1.00 93.94 100 ALA A N 1
ATOM 813 C CA . ALA A 1 100 ? -0.883 -2.947 -6.474 1.00 93.94 100 ALA A CA 1
ATOM 814 C C . ALA A 1 100 ? -1.079 -4.129 -5.515 1.00 93.94 100 ALA A C 1
ATOM 816 O O . ALA A 1 100 ? -0.334 -5.106 -5.582 1.00 93.94 100 ALA A O 1
ATOM 817 N N . TYR A 1 101 ? -2.115 -4.087 -4.675 1.00 93.50 101 TYR A N 1
ATOM 818 C CA . TYR A 1 101 ? -2.510 -5.226 -3.852 1.00 93.50 101 TYR A CA 1
ATOM 819 C C . TYR A 1 101 ? -2.863 -6.454 -4.706 1.00 93.50 101 TYR A C 1
ATOM 821 O O . TYR A 1 101 ? -2.438 -7.558 -4.374 1.00 93.50 101 TYR A O 1
ATOM 829 N N . GLN A 1 102 ? -3.567 -6.279 -5.830 1.00 96.12 102 GLN A N 1
ATOM 830 C CA . GLN A 1 102 ? -3.874 -7.373 -6.763 1.00 96.12 102 GLN A CA 1
ATOM 831 C C . GLN A 1 102 ? -2.600 -8.002 -7.351 1.00 96.12 102 GLN A C 1
ATOM 833 O O . GLN A 1 102 ? -2.446 -9.222 -7.327 1.00 96.12 102 GLN A O 1
ATOM 838 N N . LEU A 1 103 ? -1.638 -7.182 -7.785 1.00 93.62 103 LEU A N 1
ATOM 839 C CA . LEU A 1 103 ? -0.328 -7.657 -8.256 1.00 93.62 103 LEU A CA 1
ATOM 840 C C . LEU A 1 103 ? 0.456 -8.407 -7.162 1.00 93.62 103 LEU A C 1
ATOM 842 O O . LEU A 1 103 ? 1.227 -9.327 -7.457 1.00 93.62 103 LEU A O 1
ATOM 846 N N . LEU A 1 104 ? 0.268 -8.021 -5.896 1.00 91.31 104 LEU A N 1
ATOM 847 C CA . LEU A 1 104 ? 0.872 -8.692 -4.749 1.00 91.31 104 LEU A CA 1
ATOM 848 C C . LEU A 1 104 ? 0.267 -10.087 -4.540 1.00 91.31 104 LEU A C 1
ATOM 850 O O . LEU A 1 104 ? 1.005 -11.072 -4.538 1.00 91.31 104 LEU A O 1
ATOM 854 N N . ILE A 1 105 ? -1.060 -10.187 -4.412 1.00 94.25 105 ILE A N 1
ATOM 855 C CA . ILE A 1 105 ? -1.743 -11.467 -4.146 1.00 94.25 105 ILE A CA 1
ATOM 856 C C . ILE A 1 105 ? -1.626 -12.452 -5.314 1.00 94.25 105 ILE A C 1
ATOM 858 O O . ILE A 1 105 ? -1.511 -13.653 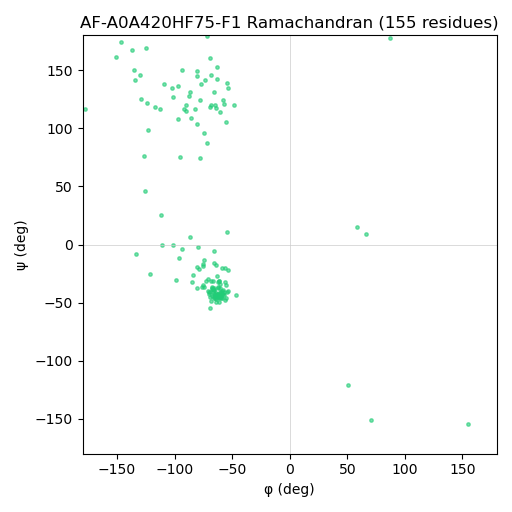-5.080 1.00 94.25 105 ILE A O 1
ATOM 862 N N . ASN A 1 106 ? -1.554 -11.950 -6.550 1.00 93.81 106 ASN A N 1
ATOM 863 C CA . ASN A 1 106 ? -1.334 -12.761 -7.750 1.00 93.81 106 ASN A CA 1
ATOM 864 C C . ASN A 1 106 ? 0.141 -13.142 -7.951 1.00 93.81 106 ASN A C 1
ATOM 866 O O . ASN A 1 106 ? 0.475 -13.824 -8.915 1.00 93.81 106 ASN A O 1
ATOM 870 N N . ARG A 1 107 ? 1.043 -12.674 -7.076 1.00 90.56 107 ARG A N 1
ATOM 871 C CA . ARG A 1 107 ? 2.503 -12.837 -7.188 1.00 90.56 107 ARG A CA 1
ATOM 872 C C . ARG A 1 107 ? 3.124 -12.267 -8.472 1.00 90.56 107 ARG A C 1
ATOM 874 O O . ARG A 1 107 ? 4.289 -12.525 -8.759 1.00 90.56 107 ARG A O 1
ATOM 881 N N . GLU A 1 108 ? 2.397 -11.428 -9.209 1.00 90.94 108 GLU A N 1
ATOM 882 C CA . GLU A 1 108 ? 2.881 -10.803 -10.446 1.00 90.94 108 GLU A CA 1
ATOM 883 C C . GLU A 1 108 ? 4.097 -9.904 -10.202 1.00 90.94 108 GLU A C 1
ATOM 885 O O . GLU A 1 108 ? 4.977 -9.823 -11.058 1.00 90.94 108 GLU A O 1
ATOM 890 N N . HIS A 1 109 ? 4.175 -9.268 -9.029 1.00 88.19 109 HIS A N 1
ATOM 891 C CA . HIS A 1 109 ? 5.299 -8.426 -8.601 1.00 88.19 109 HIS A CA 1
ATOM 892 C C . HIS A 1 109 ? 6.668 -9.132 -8.624 1.00 88.19 109 HIS A C 1
ATOM 894 O O . HIS A 1 109 ? 7.689 -8.456 -8.694 1.00 88.19 109 HIS A O 1
ATOM 900 N N . LEU A 1 110 ? 6.703 -10.471 -8.604 1.00 85.75 110 LEU A N 1
ATOM 901 C CA . LEU A 1 110 ? 7.938 -11.255 -8.722 1.00 85.75 110 LEU A CA 1
ATOM 902 C C . LEU A 1 110 ? 8.493 -11.281 -10.154 1.00 85.75 110 LEU A C 1
ATOM 904 O O . LEU A 1 110 ? 9.630 -11.686 -10.379 1.00 85.75 110 LEU A O 1
ATOM 908 N N . THR A 1 111 ? 7.695 -10.862 -11.137 1.00 88.06 111 THR A N 1
ATOM 909 C CA . THR A 1 111 ? 8.118 -10.763 -12.534 1.00 88.06 111 THR A CA 1
ATOM 910 C C . THR A 1 111 ? 8.621 -9.351 -12.841 1.00 88.06 111 THR A C 1
ATOM 912 O O . THR A 1 111 ? 8.082 -8.380 -12.304 1.00 88.06 111 THR A O 1
ATOM 915 N N . PRO A 1 112 ? 9.572 -9.179 -13.777 1.00 86.50 112 PRO A N 1
ATOM 916 C CA . PRO A 1 112 ? 10.008 -7.847 -14.202 1.00 86.50 112 PRO A CA 1
ATOM 917 C C . PRO A 1 1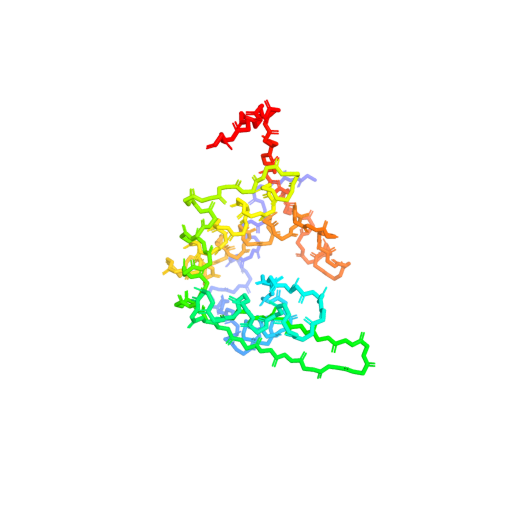12 ? 8.857 -6.957 -14.696 1.00 86.50 112 PRO A C 1
ATOM 919 O O . PRO A 1 112 ? 8.857 -5.749 -14.465 1.00 86.50 112 PRO A O 1
ATOM 922 N N . LEU A 1 113 ? 7.854 -7.550 -15.355 1.00 89.69 113 LEU A N 1
ATOM 923 C CA . LEU A 1 113 ? 6.669 -6.828 -15.812 1.00 89.69 113 LEU A CA 1
ATOM 924 C C . LEU A 1 113 ? 5.807 -6.360 -14.634 1.00 89.69 113 LEU A C 1
ATOM 926 O O . LEU A 1 113 ? 5.421 -5.195 -14.591 1.00 89.69 113 LEU A O 1
ATOM 930 N N . GLY A 1 114 ? 5.510 -7.241 -13.679 1.00 87.25 114 GLY A N 1
ATOM 931 C CA . GLY A 1 114 ? 4.709 -6.876 -12.514 1.00 87.25 114 GLY A CA 1
ATOM 932 C C . GLY A 1 114 ? 5.422 -5.890 -11.593 1.00 87.25 114 GLY A C 1
ATOM 933 O O . GLY A 1 114 ? 4.786 -4.950 -11.126 1.00 87.25 114 GLY A O 1
ATOM 934 N N . LEU A 1 115 ? 6.741 -6.012 -11.414 1.00 88.62 115 LEU A N 1
ATOM 935 C CA . LEU A 1 115 ? 7.539 -5.008 -10.708 1.00 88.62 115 LEU A CA 1
ATOM 936 C C . LEU A 1 115 ? 7.422 -3.637 -11.387 1.00 88.62 115 LEU A C 1
ATOM 938 O O . LEU A 1 115 ? 7.143 -2.642 -10.725 1.00 88.62 115 LEU A O 1
ATOM 942 N N . ARG A 1 116 ? 7.538 -3.573 -12.720 1.00 89.50 116 ARG A N 1
ATOM 943 C CA . ARG A 1 116 ? 7.347 -2.321 -13.470 1.00 89.50 116 ARG A CA 1
ATOM 944 C C . ARG A 1 116 ? 5.936 -1.750 -13.324 1.00 89.50 116 ARG A C 1
ATOM 946 O O . ARG A 1 116 ? 5.804 -0.534 -13.216 1.00 89.50 116 ARG A O 1
ATOM 953 N N . LYS A 1 117 ? 4.895 -2.589 -13.257 1.00 92.44 117 LYS A N 1
ATOM 954 C CA . LYS A 1 117 ? 3.529 -2.132 -12.940 1.00 92.44 117 LYS A CA 1
ATOM 955 C C . LYS A 1 117 ? 3.455 -1.518 -11.535 1.00 92.44 117 LYS A C 1
ATOM 957 O O . LYS A 1 117 ? 2.854 -0.462 -11.375 1.00 92.44 117 LYS A O 1
ATOM 962 N N . ILE A 1 118 ? 4.097 -2.127 -10.533 1.00 90.62 118 ILE A N 1
ATOM 963 C CA . ILE A 1 118 ? 4.173 -1.570 -9.170 1.00 90.62 118 ILE A CA 1
ATOM 964 C C . ILE A 1 118 ? 4.889 -0.214 -9.165 1.00 90.62 118 ILE A C 1
ATOM 966 O O . ILE A 1 118 ? 4.383 0.729 -8.562 1.00 90.62 118 ILE A O 1
ATOM 970 N N . ILE A 1 119 ? 6.015 -0.081 -9.873 1.00 90.44 119 ILE A N 1
ATOM 971 C CA . ILE A 1 119 ? 6.734 1.199 -9.990 1.00 90.44 119 ILE A CA 1
ATOM 972 C C . ILE A 1 119 ? 5.873 2.252 -10.703 1.00 90.44 119 ILE A C 1
ATOM 974 O O . ILE A 1 119 ? 5.771 3.380 -10.227 1.00 90.44 119 ILE A O 1
ATOM 978 N N . SER A 1 120 ? 5.191 1.881 -11.790 1.00 93.38 120 SER A N 1
ATOM 979 C CA . SER A 1 120 ? 4.249 2.754 -12.509 1.00 93.38 120 SER A CA 1
ATOM 980 C C . SER A 1 120 ? 3.123 3.261 -11.601 1.00 93.38 120 SER A C 1
ATOM 982 O O . SER A 1 120 ? 2.802 4.449 -11.608 1.00 93.38 120 SER A O 1
ATOM 984 N N . ILE A 1 121 ? 2.572 2.383 -10.758 1.00 92.31 121 ILE A N 1
ATOM 985 C CA . ILE A 1 121 ? 1.583 2.737 -9.735 1.00 92.31 121 ILE A CA 1
ATOM 986 C C . ILE A 1 121 ? 2.188 3.686 -8.693 1.00 92.31 121 ILE A C 1
ATOM 988 O O . ILE A 1 121 ? 1.604 4.729 -8.397 1.00 92.31 121 ILE A O 1
ATOM 992 N N . LYS A 1 122 ? 3.368 3.358 -8.153 1.00 89.25 122 LYS A N 1
ATOM 993 C CA . LYS A 1 122 ? 4.050 4.164 -7.130 1.00 89.25 122 LYS A CA 1
ATOM 994 C C . LYS A 1 122 ? 4.372 5.573 -7.627 1.00 89.25 122 LYS A C 1
ATOM 996 O O . LYS A 1 122 ? 4.315 6.511 -6.834 1.00 89.25 122 LYS A O 1
ATOM 1001 N N . ALA A 1 123 ? 4.677 5.725 -8.914 1.00 89.88 123 ALA A N 1
ATOM 1002 C CA . ALA A 1 123 ? 4.927 7.016 -9.545 1.00 89.88 123 ALA A CA 1
ATOM 1003 C C . ALA A 1 123 ? 3.704 7.948 -9.530 1.00 89.88 123 ALA A C 1
ATOM 1005 O O . ALA A 1 123 ? 3.872 9.164 -9.495 1.00 89.88 123 ALA A O 1
ATOM 1006 N N . SER A 1 124 ? 2.496 7.383 -9.493 1.00 89.62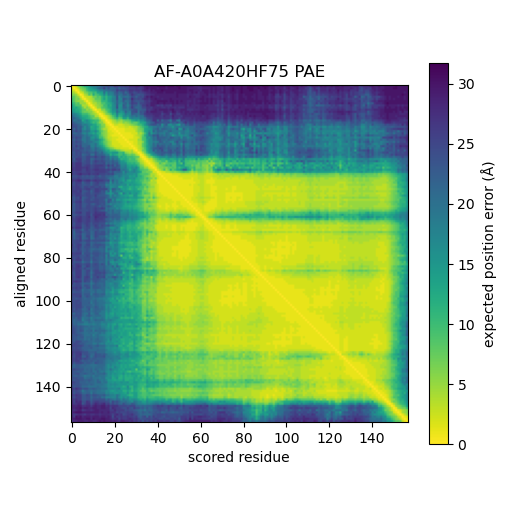 124 SER A N 1
ATOM 1007 C CA . SER A 1 124 ? 1.226 8.115 -9.570 1.00 89.62 124 SER A CA 1
ATOM 1008 C C . SER A 1 124 ? 0.519 8.316 -8.230 1.00 89.62 124 SER A C 1
ATOM 1010 O O . SER A 1 124 ? -0.564 8.899 -8.199 1.00 89.62 124 SER A O 1
ATOM 1012 N N . ILE A 1 125 ? 1.094 7.824 -7.130 1.00 83.88 125 ILE A N 1
ATOM 1013 C CA . ILE A 1 125 ? 0.526 7.940 -5.782 1.00 83.88 125 ILE A CA 1
ATOM 1014 C C . ILE A 1 125 ? 1.355 8.922 -4.950 1.00 83.88 125 ILE A C 1
ATOM 1016 O O . ILE A 1 125 ? 2.588 8.845 -4.922 1.00 83.88 125 ILE A O 1
ATOM 1020 N N . ASN A 1 126 ? 0.674 9.769 -4.172 1.00 80.12 126 ASN A N 1
ATOM 1021 C CA . ASN A 1 126 ? 1.286 10.703 -3.221 1.00 80.12 126 ASN A CA 1
ATOM 1022 C C . ASN A 1 126 ? 2.403 11.541 -3.884 1.00 80.12 126 ASN A C 1
ATOM 1024 O O . ASN A 1 126 ? 2.154 12.236 -4.863 1.00 80.12 126 ASN A O 1
ATOM 1028 N N . ASN A 1 127 ? 3.637 11.452 -3.372 1.00 81.75 127 ASN A N 1
ATOM 1029 C CA . ASN A 1 127 ? 4.800 12.209 -3.851 1.00 81.75 127 ASN A CA 1
ATOM 1030 C C . ASN A 1 127 ? 5.542 11.532 -5.025 1.00 81.75 127 ASN A C 1
ATOM 1032 O O . ASN A 1 127 ? 6.620 11.984 -5.406 1.00 81.75 127 ASN A O 1
ATOM 1036 N N . GLY A 1 128 ? 5.011 10.438 -5.581 1.00 85.25 128 GLY A N 1
ATOM 1037 C CA . GLY A 1 128 ? 5.623 9.725 -6.705 1.00 85.25 128 GLY A CA 1
ATOM 1038 C C . GLY A 1 128 ? 6.910 8.969 -6.345 1.00 85.25 128 GLY A C 1
ATOM 1039 O O . GLY A 1 128 ? 7.069 8.475 -5.225 1.00 85.25 128 GLY A O 1
ATOM 1040 N N . LEU A 1 129 ? 7.817 8.815 -7.315 1.00 85.31 129 LEU A N 1
ATOM 1041 C CA . LEU A 1 129 ? 9.094 8.102 -7.151 1.00 85.31 129 LEU A CA 1
ATOM 1042 C C . LEU A 1 129 ? 10.165 8.977 -6.481 1.00 85.31 129 LEU A C 1
ATOM 1044 O O . LEU A 1 129 ? 10.209 10.188 -6.694 1.00 85.31 129 LEU A O 1
ATOM 1048 N N . SER A 1 130 ? 11.071 8.350 -5.727 1.00 85.88 130 SER A N 1
ATOM 1049 C CA . SER A 1 130 ? 12.310 8.983 -5.258 1.00 85.88 130 SER A CA 1
ATOM 1050 C C . SER A 1 130 ? 13.281 9.224 -6.427 1.00 85.88 130 SER A C 1
ATOM 1052 O O . SER A 1 130 ? 13.167 8.584 -7.473 1.00 85.88 130 SER A O 1
ATOM 1054 N N . GLU A 1 131 ? 14.261 10.121 -6.275 1.00 86.69 131 GLU A N 1
ATOM 1055 C CA . GLU A 1 131 ? 15.261 10.376 -7.332 1.00 86.69 131 GLU A CA 1
ATOM 1056 C C . GLU A 1 131 ? 16.042 9.121 -7.771 1.00 86.69 131 GLU A C 1
ATOM 1058 O O . GLU A 1 131 ? 16.164 8.895 -8.980 1.00 86.69 131 GLU A O 1
ATOM 1063 N N . PRO A 1 132 ? 16.505 8.240 -6.858 1.00 87.69 132 PRO A N 1
ATOM 1064 C CA . PRO A 1 132 ? 17.131 6.980 -7.258 1.00 87.69 132 PRO A CA 1
ATOM 1065 C C . PRO A 1 132 ? 16.219 6.113 -8.133 1.00 87.69 132 PRO A C 1
ATOM 1067 O O . PRO A 1 132 ? 16.670 5.563 -9.138 1.00 87.69 132 PRO A O 1
ATOM 1070 N N . LEU A 1 133 ? 14.925 6.039 -7.804 1.00 82.94 133 LEU A N 1
ATOM 1071 C CA . LEU A 1 133 ? 13.952 5.280 -8.583 1.00 82.94 133 LEU A CA 1
ATOM 1072 C C . LEU A 1 133 ? 13.656 5.908 -9.939 1.00 82.94 133 LEU A C 1
ATOM 1074 O O . LEU A 1 133 ? 13.585 5.183 -10.926 1.00 82.94 133 LEU A O 1
ATOM 1078 N N . LYS A 1 134 ? 13.530 7.236 -10.018 1.00 87.19 134 LYS A N 1
ATOM 1079 C CA . LYS A 1 134 ? 13.385 7.931 -11.305 1.00 87.19 134 LYS A CA 1
ATOM 1080 C C . LYS A 1 134 ? 14.569 7.635 -12.221 1.00 87.19 134 LYS A C 1
ATOM 1082 O O . LYS A 1 134 ? 14.382 7.432 -13.415 1.00 87.19 134 LYS A O 1
ATOM 1087 N N . LYS A 1 135 ? 15.784 7.566 -11.664 1.00 87.19 135 LYS A N 1
ATOM 1088 C CA . LYS A 1 135 ? 16.992 7.217 -12.418 1.00 87.19 135 LYS A CA 1
ATOM 1089 C C . LYS A 1 135 ? 16.996 5.750 -12.860 1.00 87.19 135 LYS A C 1
ATOM 1091 O O . LYS A 1 135 ? 17.321 5.473 -14.011 1.00 87.19 135 LYS A O 1
ATOM 1096 N N . ALA A 1 136 ? 16.643 4.825 -11.965 1.00 84.56 136 ALA A N 1
ATOM 1097 C CA . ALA A 1 136 ? 16.633 3.386 -12.242 1.00 84.56 136 ALA A CA 1
ATOM 1098 C C . ALA A 1 136 ? 15.506 2.954 -13.199 1.00 84.56 136 ALA A C 1
ATOM 1100 O O . ALA A 1 136 ? 15.667 1.993 -13.948 1.00 84.56 136 ALA A O 1
ATOM 1101 N N . PHE A 1 137 ? 14.387 3.679 -13.192 1.00 86.50 137 PHE A N 1
ATOM 1102 C CA . PHE A 1 137 ? 13.172 3.389 -13.953 1.00 86.50 137 PHE A CA 1
ATOM 1103 C C . PHE A 1 137 ? 12.749 4.587 -14.812 1.00 86.50 137 PHE A C 1
ATOM 1105 O O . PHE A 1 137 ? 11.581 4.973 -14.840 1.00 86.50 137 PHE A O 1
ATOM 1112 N N . SER A 1 138 ? 13.708 5.193 -15.512 1.00 89.06 138 SER A N 1
ATOM 1113 C CA . SER A 1 138 ? 13.489 6.398 -16.326 1.00 89.06 138 SER A CA 1
ATOM 1114 C C . SER A 1 138 ? 12.565 6.182 -17.530 1.00 89.06 138 SER A C 1
ATOM 1116 O O . SER A 1 138 ? 12.060 7.144 -18.102 1.00 89.06 138 SER A O 1
ATOM 1118 N N . ASP A 1 139 ? 12.324 4.925 -17.899 1.00 87.88 139 ASP A N 1
ATOM 1119 C CA . ASP A 1 139 ? 11.443 4.496 -18.982 1.00 87.88 139 ASP A CA 1
ATOM 1120 C C . ASP A 1 139 ? 10.009 4.177 -18.521 1.00 87.88 139 ASP A C 1
ATOM 1122 O O . ASP A 1 139 ? 9.156 3.848 -19.347 1.00 87.88 139 ASP A O 1
ATOM 1126 N N . VAL A 1 140 ? 9.721 4.241 -17.216 1.00 86.38 140 VAL A N 1
ATOM 1127 C CA . VAL A 1 140 ? 8.397 3.905 -16.682 1.00 86.38 140 VAL A CA 1
ATOM 1128 C C . VAL A 1 140 ? 7.408 5.046 -16.906 1.00 86.38 140 VAL A C 1
ATOM 1130 O O . VAL A 1 140 ? 7.597 6.173 -16.452 1.00 86.38 140 VAL A O 1
ATOM 1133 N N . THR A 1 141 ? 6.294 4.719 -17.559 1.00 89.81 141 THR A N 1
ATOM 1134 C CA . THR A 1 141 ? 5.131 5.599 -17.661 1.00 89.81 141 THR A CA 1
ATOM 1135 C C . THR A 1 141 ? 4.293 5.531 -16.391 1.00 89.81 141 THR A C 1
ATOM 1137 O O . THR A 1 141 ? 4.178 4.489 -15.743 1.00 89.81 141 THR A O 1
ATOM 1140 N N . PHE A 1 142 ? 3.708 6.662 -16.015 1.00 90.62 142 PHE A N 1
ATOM 1141 C CA . PHE A 1 142 ? 2.944 6.792 -14.779 1.00 90.62 142 PHE A CA 1
ATOM 1142 C C . PHE A 1 142 ? 1.570 6.142 -14.966 1.00 90.62 142 PHE A C 1
ATOM 1144 O O . PHE A 1 142 ? 0.939 6.307 -16.013 1.00 90.62 142 PHE A O 1
ATOM 1151 N N . ALA A 1 143 ? 1.092 5.406 -13.962 1.00 90.88 143 ALA A N 1
ATOM 1152 C CA . ALA A 1 143 ? -0.242 4.821 -14.003 1.00 90.88 143 ALA A CA 1
ATOM 1153 C C . ALA A 1 143 ? -1.315 5.920 -14.063 1.00 90.88 143 ALA A C 1
ATOM 1155 O O . ALA A 1 143 ? -1.201 6.958 -13.403 1.00 90.88 143 ALA A O 1
ATOM 1156 N N . ILE A 1 144 ? -2.386 5.691 -14.823 1.00 90.19 144 ILE A N 1
ATOM 1157 C CA . ILE A 1 144 ? -3.489 6.652 -14.919 1.00 90.19 144 ILE A CA 1
ATOM 1158 C C . ILE A 1 144 ? -4.220 6.696 -13.575 1.00 90.19 144 ILE A C 1
ATOM 1160 O O . ILE A 1 144 ? -4.752 5.690 -13.106 1.00 90.19 144 ILE A O 1
ATOM 1164 N N . ARG A 1 145 ? -4.257 7.880 -12.961 1.00 86.88 145 ARG A N 1
ATOM 1165 C CA . ARG A 1 145 ? -4.959 8.116 -11.699 1.00 86.88 145 ARG A CA 1
ATOM 1166 C C . ARG A 1 145 ? -6.404 8.533 -11.982 1.00 86.88 145 ARG A C 1
ATOM 1168 O O . ARG A 1 145 ? -6.602 9.617 -12.539 1.00 86.88 145 ARG A O 1
ATOM 1175 N N . PRO A 1 146 ? -7.417 7.733 -11.601 1.00 87.69 146 PRO A N 1
ATOM 1176 C CA . PRO A 1 146 ? -8.798 8.109 -11.848 1.00 87.69 146 PRO A CA 1
ATOM 1177 C C . PRO A 1 146 ? -9.189 9.305 -10.982 1.00 87.69 146 PRO A C 1
ATOM 1179 O O . PRO A 1 146 ? -8.752 9.449 -9.834 1.00 87.69 146 PRO A O 1
ATOM 1182 N N . ARG A 1 147 ? -10.046 10.159 -11.538 1.00 81.19 147 ARG A N 1
ATOM 1183 C CA . ARG A 1 147 ? -10.746 11.194 -10.782 1.00 81.19 147 ARG A CA 1
ATOM 1184 C C . ARG A 1 147 ? -12.128 10.667 -10.443 1.00 81.19 147 ARG A C 1
ATOM 1186 O O . ARG A 1 147 ? -12.781 10.059 -11.283 1.00 81.19 147 ARG A O 1
ATOM 1193 N N . LYS A 1 148 ? -12.557 10.893 -9.207 1.00 69.06 148 LYS A N 1
ATOM 1194 C CA . LYS A 1 148 ? -13.943 10.666 -8.825 1.00 69.06 148 LYS A CA 1
ATOM 1195 C C . LYS A 1 148 ? -14.723 11.907 -9.248 1.00 69.06 148 LYS A C 1
ATOM 1197 O O . LYS A 1 148 ? -14.387 13.005 -8.808 1.00 69.06 148 LYS A O 1
ATOM 1202 N N . GLU A 1 149 ? -15.662 11.747 -10.173 1.00 70.31 149 GLU A N 1
ATOM 1203 C CA . GLU A 1 149 ? -16.557 12.834 -10.582 1.00 70.31 149 GLU A CA 1
ATOM 1204 C C . GLU A 1 149 ? -17.428 13.262 -9.388 1.00 70.31 149 GLU A C 1
ATOM 1206 O O . GLU A 1 149 ? -17.625 12.479 -8.455 1.00 70.31 149 GLU A O 1
ATOM 1211 N N . ASN A 1 150 ? -17.881 14.521 -9.368 1.00 56.16 150 ASN A N 1
ATOM 1212 C CA . ASN A 1 150 ? -18.593 15.119 -8.232 1.00 56.16 150 ASN A CA 1
ATOM 1213 C C . ASN A 1 150 ? -19.828 14.288 -7.845 1.00 56.16 150 ASN A C 1
ATOM 1215 O O . ASN A 1 150 ? -20.853 14.337 -8.519 1.00 56.16 150 ASN A O 1
ATOM 1219 N N . ILE A 1 151 ? -19.742 13.551 -6.737 1.00 55.00 151 ILE A N 1
ATOM 1220 C CA . ILE A 1 151 ? -20.873 12.805 -6.182 1.00 55.00 151 ILE A CA 1
ATOM 1221 C C . ILE A 1 151 ? -21.579 13.693 -5.167 1.00 55.00 151 ILE A C 1
ATOM 1223 O O . ILE A 1 151 ? -21.001 14.060 -4.142 1.00 55.00 151 ILE A O 1
ATOM 1227 N N . TYR A 1 152 ? -22.837 14.023 -5.457 1.00 52.34 152 TYR A N 1
ATOM 1228 C CA . TYR A 1 152 ? -23.746 14.637 -4.498 1.00 52.34 152 TYR A CA 1
ATOM 1229 C C . TYR A 1 152 ? -23.995 13.655 -3.350 1.00 52.34 152 TYR A C 1
ATOM 1231 O O . TYR A 1 152 ? -24.525 12.565 -3.558 1.00 52.34 152 TYR A O 1
ATOM 1239 N N . ILE A 1 153 ? -23.602 14.034 -2.135 1.00 54.41 153 ILE A N 1
ATOM 1240 C CA . ILE A 1 153 ? -23.958 13.289 -0.927 1.00 54.41 153 ILE A CA 1
ATOM 1241 C C . ILE A 1 153 ? -25.381 13.711 -0.565 1.00 54.41 153 ILE A C 1
ATOM 1243 O O . ILE A 1 153 ? -25.591 14.811 -0.055 1.00 54.41 153 ILE A O 1
ATOM 1247 N N . SER A 1 154 ? -26.367 12.859 -0.839 1.00 52.81 154 SER A N 1
ATOM 1248 C CA . SER A 1 154 ? -27.683 13.009 -0.221 1.00 52.81 154 SER A CA 1
ATOM 1249 C C . SER A 1 154 ? -27.521 12.781 1.279 1.00 52.81 154 SER A C 1
ATOM 1251 O O . SER A 1 154 ? -27.060 11.714 1.688 1.00 52.81 154 SER A O 1
ATOM 1253 N N . ASN A 1 155 ? -27.859 13.787 2.083 1.00 37.41 155 ASN A N 1
ATOM 1254 C CA . ASN A 1 155 ? -27.849 13.687 3.537 1.00 37.41 155 ASN A CA 1
ATOM 1255 C C . ASN A 1 155 ? -28.834 12.574 3.948 1.00 37.41 155 ASN A C 1
ATOM 1257 O O . ASN A 1 155 ? -30.025 12.724 3.660 1.00 37.41 155 ASN A O 1
ATOM 1261 N N . PRO A 1 156 ? -28.389 11.449 4.537 1.00 55.59 156 PRO A N 1
ATOM 1262 C CA . PRO A 1 156 ? -29.321 10.465 5.060 1.00 55.59 156 PRO A CA 1
ATOM 1263 C C . PRO A 1 156 ? -29.999 11.091 6.282 1.00 55.59 156 PRO A C 1
ATOM 1265 O O . PRO A 1 156 ? -29.307 11.496 7.218 1.00 55.59 156 PRO A O 1
ATOM 1268 N N . GLN A 1 157 ? -31.324 11.239 6.210 1.00 46.47 157 GLN A N 1
ATOM 1269 C CA . GLN A 1 157 ? -32.165 11.595 7.356 1.00 46.47 157 GLN A CA 1
ATOM 1270 C C . GLN A 1 157 ? -32.111 10.510 8.431 1.00 46.47 157 GLN A C 1
ATOM 1272 O O . GLN A 1 157 ? -31.999 9.319 8.057 1.00 46.47 157 GLN A O 1
#

Nearest PDB structures (foldseek):
  6bch-assembly4_L  TM=9.421E-01  e=9.055E-11  Leptographium truncatum
  6bct-assembly1_A  TM=8.101E-01  e=4.959E-11  Leptographium truncatum
  6bcf-assembly3_G  TM=8.110E-01  e=6.701E-11  Leptographium truncatum
  6bcg-assembly1_D  TM=8.034E-01  e=7.117E-11  Leptographium truncatum
  6bcn-assembly1_A  TM=8.032E-01  e=7.117E-11  Leptographium truncatum

Organism: NCBI:txid62708

Foldseek 3Di:
DPDPVPVVVVCVVDVPPQDDVVVVVVCCVVPVDPWPWDFDAPVVLVVVCVVLVAFDWDQDPVGIITTHDDLVSVVSVLVVCVVVPDQDLCSLLSVLVVVLSVCVVVVVCSDPVSVLSNLLSQQAHDPGDDPVSCVVPVVRHHDDRDDRPDDDDDDDD

Radius of gyration: 18.94 Å; Cα contacts (8 Å, |Δi|>4): 138; chains: 1; bounding box: 56×32×52 Å

InterPro domains:
  IPR004860 Homing endonuclease, LAGLIDADG domain [PF00961] (39-101)
  IPR027434 Homing endonuclease [G3DSA:3.10.28.10] (5-134)
  IPR027434 Homing endonuclease [SSF55608] (18-138)
  IPR051289 LAGLIDADG Homing Endonuclease [PTHR36181] (7-138)

Solvent-accessible surface area (backbone atoms only — not comparable to full-atom values): 9468 Å² total; per-residue (Å²): 129,95,58,88,55,65,70,49,57,59,54,74,73,42,92,76,78,67,80,53,66,66,58,54,48,52,49,38,76,74,63,68,69,80,68,61,68,50,79,51,62,60,70,59,45,50,52,52,33,61,75,66,72,42,62,49,77,47,80,53,100,89,50,29,35,34,41,43,82,49,74,73,40,44,46,55,56,50,55,48,41,69,78,56,60,63,74,54,78,63,32,22,44,50,54,46,49,52,52,46,50,51,34,54,79,70,51,36,46,82,38,75,66,32,37,50,51,44,51,14,36,43,41,55,29,94,87,32,60,54,72,71,50,45,67,78,46,69,84,64,62,64,43,88,65,58,78,68,74,92,74,82,79,78,80,82,127

Secondary structure (DSSP, 8-state):
---THHHHHHHSS-TT-PPPHHHHHHHHHHH------EE--HHHHHHHHHHHT--EEEEETTEEEEE--SHHHHHHHHHHHHHS---STHHHHHHHHHHHHHHHHTTGGGSHHHHHHHHHHHHTSTT---HHHHHHTTTPPPPP-PPPP--------

Sequence (157 aa):
MYSNGFRKKLSEQNPNYSINPHFLTGFADAESSFVLSITKNLFVLEQIKNFLGVGKIYVTNVGSEYRVFSIKGLKVVLDHFDKFPLISQKYGDYFLFKQAYQLLINREHLTPLGLRKIISIKASINNGLSEPLKKAFSDVTFAIRPRKENIYISNPQ

Mean predicted aligned error: 11.5 Å